Protein AF-A0A3R9Z3R5-F1 (afdb_monomer)

Structure (mmCIF, N/CA/C/O backbone):
data_AF-A0A3R9Z3R5-F1
#
_entry.id   AF-A0A3R9Z3R5-F1
#
loop_
_atom_site.group_PDB
_atom_site.id
_atom_site.type_symbol
_atom_site.label_atom_id
_atom_site.label_alt_id
_atom_site.label_comp_id
_atom_site.label_asym_id
_atom_site.label_entity_id
_atom_site.label_seq_id
_atom_site.pdbx_PDB_ins_code
_atom_site.Cartn_x
_atom_site.Cartn_y
_atom_site.Cartn_z
_atom_site.occupancy
_atom_site.B_iso_or_equiv
_atom_site.auth_seq_id
_atom_site.auth_comp_id
_atom_site.auth_asym_id
_atom_site.auth_atom_id
_atom_site.pdbx_PDB_model_num
ATOM 1 N N . MET A 1 1 ? -21.084 -26.057 -6.495 1.00 33.38 1 MET A N 1
ATOM 2 C CA . MET A 1 1 ? -19.605 -26.064 -6.463 1.00 33.38 1 MET A CA 1
ATOM 3 C C . MET A 1 1 ? -19.126 -24.621 -6.475 1.00 33.38 1 MET A C 1
ATOM 5 O O . MET A 1 1 ? -19.105 -24.000 -7.528 1.00 33.38 1 MET A O 1
ATOM 9 N N . THR A 1 2 ? -18.834 -24.049 -5.311 1.00 35.22 2 THR A N 1
ATOM 10 C CA . THR A 1 2 ? -18.255 -22.707 -5.195 1.00 35.22 2 THR A CA 1
ATOM 11 C C . THR A 1 2 ? -16.773 -22.791 -5.543 1.00 35.22 2 THR A C 1
ATOM 13 O O . THR A 1 2 ? -15.947 -23.157 -4.712 1.00 35.22 2 THR A O 1
ATOM 16 N N . LYS A 1 3 ? -16.414 -22.478 -6.793 1.00 38.59 3 LYS A N 1
ATOM 17 C CA . LYS A 1 3 ? -15.035 -22.096 -7.106 1.00 38.59 3 LYS A CA 1
ATOM 18 C C . LYS A 1 3 ? -14.814 -20.722 -6.478 1.00 38.59 3 LYS A C 1
ATOM 20 O O . LYS A 1 3 ? -15.059 -19.707 -7.120 1.00 38.59 3 LYS A O 1
ATOM 25 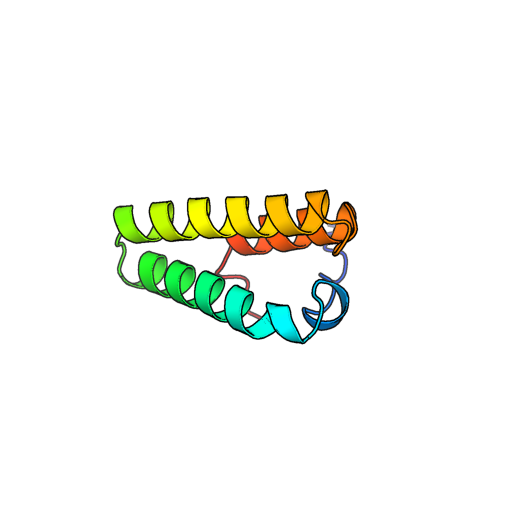N N . SER A 1 4 ? -14.408 -20.690 -5.211 1.00 39.78 4 SER A N 1
ATOM 26 C CA . SER A 1 4 ? -13.764 -19.503 -4.653 1.00 39.78 4 SER A CA 1
ATOM 27 C C . SER A 1 4 ? -12.397 -19.419 -5.330 1.00 39.78 4 SER A C 1
ATOM 29 O O . SER A 1 4 ? -11.424 -19.991 -4.851 1.00 39.78 4 SER A O 1
ATOM 31 N N . GLY A 1 5 ? -12.377 -18.845 -6.535 1.00 36.50 5 GLY A N 1
ATOM 32 C CA . GLY A 1 5 ? -11.196 -18.662 -7.373 1.00 36.50 5 GLY A CA 1
ATOM 33 C C . GLY A 1 5 ? -10.305 -17.565 -6.814 1.00 36.50 5 GLY A C 1
ATOM 34 O O . GLY A 1 5 ? -10.136 -16.531 -7.443 1.00 36.50 5 GLY A O 1
ATOM 35 N N . ILE A 1 6 ? -9.789 -17.776 -5.608 1.00 44.16 6 ILE A N 1
ATOM 36 C CA . ILE A 1 6 ? -8.739 -16.938 -5.053 1.00 44.16 6 ILE A CA 1
ATOM 37 C C . ILE A 1 6 ? -7.446 -17.566 -5.559 1.00 44.16 6 ILE A C 1
ATOM 39 O O . ILE A 1 6 ? -6.983 -18.573 -5.020 1.00 44.16 6 ILE A O 1
ATOM 43 N N . GLU A 1 7 ? -6.930 -17.036 -6.669 1.00 46.53 7 GLU A N 1
ATOM 44 C CA . GLU A 1 7 ? -5.560 -17.315 -7.098 1.00 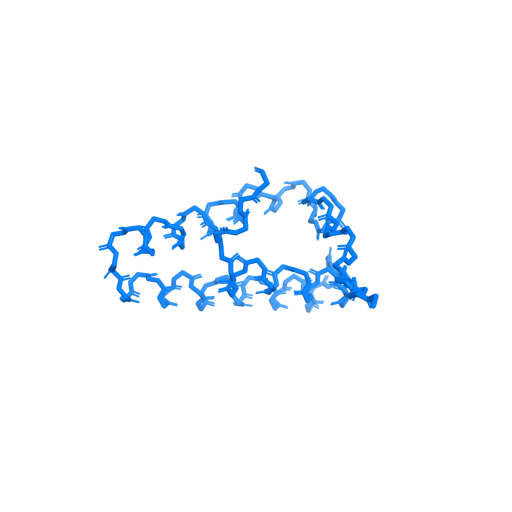46.53 7 GLU A CA 1
ATOM 45 C C . GLU A 1 7 ? -4.620 -17.114 -5.899 1.00 46.53 7 GLU A C 1
ATOM 47 O O . GLU A 1 7 ? -4.891 -16.259 -5.046 1.00 46.53 7 GLU A O 1
ATOM 52 N N . PRO A 1 8 ? -3.542 -17.905 -5.765 1.00 47.78 8 PRO A N 1
ATOM 53 C CA . PRO A 1 8 ? -2.594 -17.677 -4.690 1.00 47.78 8 PRO A CA 1
ATOM 54 C C . PRO A 1 8 ? -2.059 -16.252 -4.847 1.00 47.78 8 PRO A C 1
ATOM 56 O O . PRO A 1 8 ? -1.293 -16.004 -5.773 1.00 47.78 8 PRO A O 1
ATOM 59 N N . GLN A 1 9 ? -2.484 -15.313 -3.978 1.00 61.53 9 GLN A N 1
ATOM 60 C CA . GLN A 1 9 ? -1.876 -13.979 -3.963 1.00 61.53 9 GLN A CA 1
ATOM 61 C C . GLN A 1 9 ? -0.372 -14.205 -3.872 1.00 61.53 9 GLN A C 1
ATOM 63 O O . GLN A 1 9 ? 0.085 -14.861 -2.922 1.00 61.53 9 GLN A O 1
ATOM 68 N N . ARG A 1 10 ? 0.329 -13.739 -4.906 1.00 69.19 10 ARG A N 1
ATOM 69 C CA . ARG A 1 10 ? 1.778 -13.811 -5.048 1.00 69.19 10 ARG A CA 1
ATOM 70 C C . ARG A 1 10 ? 2.445 -13.375 -3.754 1.00 69.19 10 ARG A C 1
ATOM 72 O O . ARG A 1 10 ? 1.945 -12.492 -3.050 1.00 69.19 10 ARG A O 1
ATOM 79 N N . SER A 1 11 ? 3.554 -14.017 -3.415 1.00 76.44 11 SER A N 1
ATOM 80 C CA . SER A 1 11 ? 4.295 -13.639 -2.220 1.00 76.44 11 SER A CA 1
ATOM 81 C C . SER A 1 11 ? 4.831 -12.212 -2.377 1.00 76.44 11 SER A C 1
ATOM 83 O O . SER A 1 11 ? 5.015 -11.705 -3.486 1.00 76.44 11 SER A O 1
ATOM 85 N N . LEU A 1 12 ? 5.083 -11.520 -1.265 1.00 75.25 12 LEU A N 1
ATOM 86 C CA . LEU A 1 12 ? 5.575 -10.139 -1.311 1.00 75.25 12 LEU A CA 1
ATOM 87 C C . LEU A 1 12 ? 6.921 -10.051 -2.055 1.00 75.25 12 LEU A C 1
ATOM 89 O O . LEU A 1 12 ? 7.247 -9.025 -2.651 1.00 75.25 12 LEU A O 1
ATOM 93 N N . GLU A 1 13 ? 7.681 -11.148 -2.045 1.00 78.06 13 GLU A N 1
ATOM 94 C CA . GLU A 1 13 ? 8.926 -11.317 -2.779 1.00 78.06 13 GLU A CA 1
ATOM 95 C C . GLU A 1 13 ? 8.749 -11.311 -4.297 1.00 78.06 13 GLU A C 1
ATOM 97 O O . GLU A 1 13 ? 9.621 -10.791 -4.993 1.00 78.06 13 GLU A O 1
ATOM 102 N N . GLU A 1 14 ? 7.634 -11.851 -4.787 1.00 81.62 14 GLU A N 1
ATOM 103 C CA . GLU A 1 14 ? 7.254 -11.876 -6.203 1.00 81.62 14 GLU A CA 1
ATOM 104 C C . GLU A 1 14 ? 6.650 -10.541 -6.662 1.00 81.62 14 GLU A C 1
ATOM 106 O O . GLU A 1 14 ? 6.696 -10.205 -7.846 1.00 81.62 14 GLU A O 1
ATOM 111 N N . LEU A 1 15 ? 6.075 -9.778 -5.728 1.00 83.56 15 LEU A N 1
ATOM 112 C CA . LEU A 1 15 ? 5.413 -8.505 -6.007 1.00 83.56 15 LEU A CA 1
ATOM 113 C C . LEU A 1 15 ? 6.364 -7.308 -5.985 1.00 83.56 15 LEU A C 1
ATOM 115 O O . LEU A 1 15 ? 6.114 -6.331 -6.690 1.00 83.56 15 LEU A O 1
ATOM 119 N N . LEU A 1 16 ? 7.415 -7.349 -5.158 1.00 88.19 16 LEU A N 1
ATOM 120 C CA . LEU A 1 16 ? 8.251 -6.185 -4.867 1.00 88.19 16 LEU A CA 1
ATOM 121 C C . LEU A 1 16 ? 9.757 -6.488 -4.876 1.00 88.19 16 LEU A C 1
ATOM 123 O O . LEU A 1 16 ? 10.205 -7.458 -4.245 1.00 88.19 16 LEU A O 1
ATOM 127 N N . PRO A 1 17 ? 10.571 -5.582 -5.458 1.00 86.56 17 PRO A N 1
ATOM 128 C CA . PRO A 1 17 ? 12.013 -5.569 -5.243 1.00 86.56 17 PRO A CA 1
ATOM 129 C C . PRO A 1 17 ? 12.348 -5.480 -3.752 1.00 86.56 17 PRO A C 1
ATOM 131 O O . PRO A 1 17 ? 11.729 -4.704 -3.025 1.00 86.56 17 PRO A O 1
ATOM 134 N N . GLU A 1 18 ? 13.368 -6.216 -3.306 1.00 89.00 18 GLU A N 1
ATOM 135 C CA . GLU A 1 18 ? 13.756 -6.335 -1.890 1.00 89.00 18 GLU A CA 1
ATOM 136 C C . GLU A 1 18 ? 13.854 -4.984 -1.167 1.00 89.00 18 GLU A C 1
ATOM 138 O O . GLU A 1 18 ? 13.219 -4.786 -0.132 1.00 89.00 18 GLU A O 1
ATOM 143 N N . LYS A 1 19 ? 14.541 -4.013 -1.782 1.00 87.56 19 LYS A N 1
ATOM 144 C CA . LYS A 1 19 ? 14.744 -2.657 -1.241 1.00 87.56 19 LYS A CA 1
ATOM 145 C C . LYS A 1 19 ? 13.453 -1.860 -0.990 1.00 87.56 19 LYS A C 1
ATOM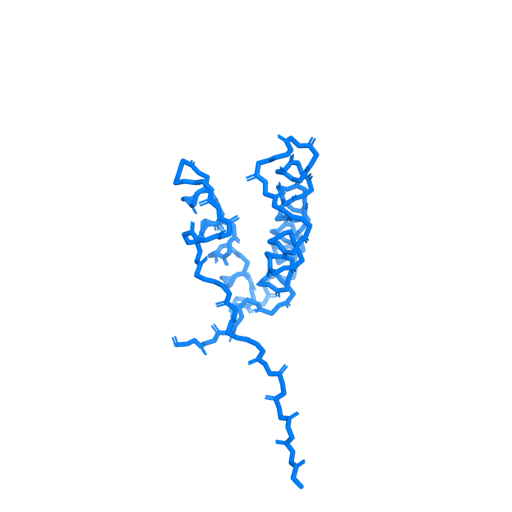 147 O O . LYS A 1 19 ? 13.495 -0.830 -0.330 1.00 87.56 19 LYS A O 1
ATOM 152 N N . LEU A 1 20 ? 12.324 -2.287 -1.558 1.00 88.88 20 LEU A N 1
ATOM 153 C CA . LEU A 1 20 ? 11.023 -1.611 -1.470 1.00 88.88 20 LEU A CA 1
ATOM 154 C C . LEU A 1 20 ? 10.047 -2.344 -0.542 1.00 88.88 20 LEU A C 1
ATOM 156 O O . LEU A 1 20 ? 9.019 -1.777 -0.170 1.00 88.88 20 LEU A O 1
ATOM 160 N N . ARG A 1 21 ? 10.373 -3.578 -0.135 1.00 90.00 21 ARG A N 1
ATOM 161 C CA . ARG A 1 21 ? 9.509 -4.407 0.716 1.00 90.00 21 ARG A CA 1
ATOM 162 C C . ARG A 1 21 ? 9.301 -3.781 2.086 1.00 90.00 21 ARG A C 1
ATOM 164 O O . ARG A 1 21 ? 8.173 -3.738 2.559 1.00 90.00 21 ARG A O 1
ATOM 171 N N . GLU A 1 22 ? 10.357 -3.255 2.706 1.00 89.56 22 GLU A N 1
ATOM 172 C CA . GLU A 1 22 ? 10.249 -2.649 4.039 1.00 89.56 22 GLU A CA 1
ATOM 173 C C . GLU A 1 22 ? 9.313 -1.433 4.037 1.00 89.56 22 GLU A C 1
ATOM 175 O O . GLU A 1 22 ? 8.425 -1.333 4.885 1.00 89.56 22 GLU A O 1
ATOM 180 N N . GLY A 1 23 ? 9.466 -0.536 3.056 1.00 88.19 23 GLY A N 1
ATOM 181 C CA . GLY A 1 23 ? 8.596 0.633 2.911 1.00 88.19 23 GLY A CA 1
ATOM 182 C C . GLY A 1 23 ? 7.131 0.234 2.741 1.00 88.19 23 GLY A C 1
ATOM 183 O O . GLY A 1 23 ? 6.257 0.761 3.428 1.00 88.19 23 GLY A O 1
ATOM 184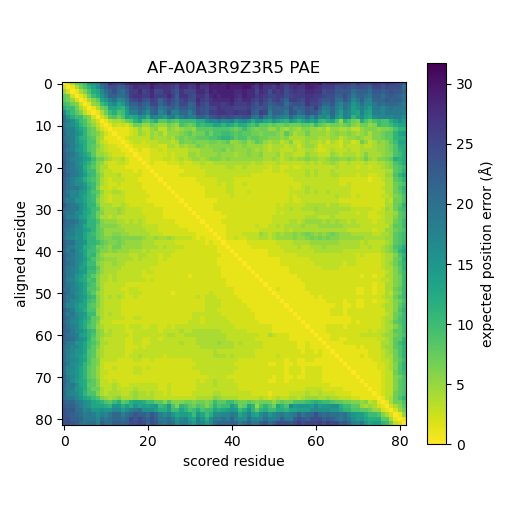 N N . TRP A 1 24 ? 6.875 -0.771 1.903 1.00 90.94 24 TRP A N 1
ATOM 185 C CA . TRP A 1 24 ? 5.534 -1.310 1.706 1.00 90.94 24 TRP A CA 1
ATOM 186 C C . TRP A 1 24 ? 4.942 -1.945 2.971 1.00 90.94 24 TRP A C 1
ATOM 188 O O . TRP A 1 24 ? 3.796 -1.671 3.329 1.00 90.94 24 TRP A O 1
ATOM 198 N N . LEU A 1 25 ? 5.723 -2.758 3.689 1.00 90.31 25 LEU A N 1
ATOM 199 C CA . LEU A 1 25 ? 5.290 -3.384 4.939 1.00 90.31 25 LEU A CA 1
ATOM 200 C C . LEU A 1 25 ? 4.935 -2.340 6.003 1.00 90.31 25 LEU A C 1
ATOM 202 O O . LEU A 1 25 ? 3.947 -2.522 6.713 1.00 90.31 25 LEU A O 1
ATOM 206 N N . ARG A 1 26 ? 5.682 -1.230 6.081 1.00 90.38 26 ARG A N 1
ATOM 207 C CA . ARG A 1 26 ? 5.351 -0.101 6.965 1.00 90.38 26 ARG A CA 1
ATOM 208 C C . ARG A 1 26 ? 4.016 0.539 6.584 1.00 90.38 26 ARG A C 1
ATOM 210 O O . ARG A 1 26 ? 3.170 0.707 7.452 1.00 90.38 26 ARG A O 1
ATOM 217 N 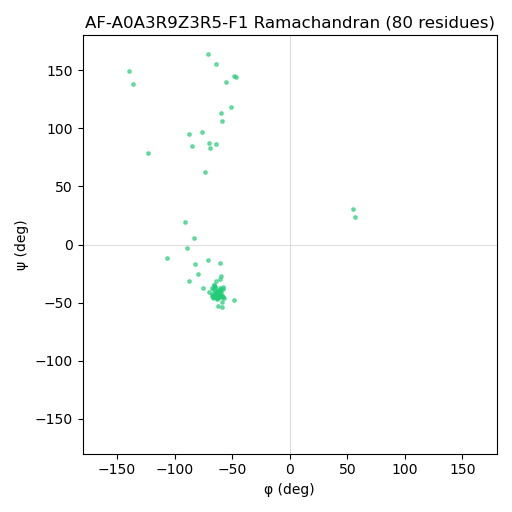N . THR A 1 27 ? 3.772 0.796 5.296 1.00 89.75 27 THR A N 1
ATOM 218 C CA . THR A 1 27 ? 2.476 1.325 4.826 1.00 89.75 27 THR A CA 1
ATOM 219 C C . THR A 1 27 ? 1.306 0.401 5.172 1.00 89.75 27 THR A C 1
ATOM 221 O O . THR A 1 27 ? 0.269 0.864 5.650 1.00 89.75 27 THR A O 1
ATOM 224 N N . LEU A 1 28 ? 1.461 -0.912 4.971 1.00 89.62 28 LEU A N 1
ATOM 225 C CA . LEU A 1 28 ? 0.433 -1.883 5.354 1.00 89.62 28 LEU A CA 1
ATOM 226 C C . LEU A 1 28 ? 0.221 -1.924 6.871 1.00 89.62 28 LEU A C 1
ATOM 228 O O . LEU A 1 28 ? -0.922 -2.017 7.317 1.00 89.62 28 LEU A O 1
ATOM 232 N N . ALA A 1 29 ? 1.291 -1.840 7.665 1.00 90.06 29 ALA A N 1
ATOM 233 C CA . ALA A 1 29 ? 1.203 -1.801 9.121 1.00 90.06 29 ALA A CA 1
ATOM 234 C C . ALA A 1 29 ? 0.450 -0.555 9.613 1.00 90.06 29 ALA A C 1
ATOM 236 O O . ALA A 1 29 ? -0.483 -0.697 10.403 1.00 90.06 29 ALA A O 1
ATOM 237 N N . ASP A 1 30 ? 0.775 0.631 9.089 1.00 88.75 30 ASP A N 1
ATOM 238 C CA . ASP A 1 30 ? 0.089 1.885 9.427 1.00 88.75 30 ASP A CA 1
ATOM 239 C C . ASP A 1 30 ? -1.402 1.812 9.092 1.00 88.75 30 ASP A C 1
ATOM 241 O O . ASP A 1 30 ? -2.258 2.220 9.881 1.00 88.75 30 ASP A O 1
ATOM 245 N N . ARG A 1 31 ? -1.737 1.221 7.941 1.00 86.81 31 ARG A N 1
ATOM 246 C CA . ARG A 1 31 ? -3.126 1.031 7.532 1.00 86.81 31 ARG A CA 1
ATOM 247 C C . ARG A 1 31 ? -3.863 0.053 8.446 1.00 86.81 31 ARG A C 1
ATOM 249 O O . ARG A 1 31 ? -4.964 0.367 8.893 1.00 86.81 31 ARG A O 1
ATOM 256 N N . ARG A 1 32 ? -3.264 -1.099 8.769 1.00 88.25 32 ARG A N 1
ATOM 257 C CA . ARG A 1 32 ? -3.826 -2.079 9.722 1.00 88.25 32 ARG A CA 1
ATOM 258 C C . ARG A 1 32 ? -4.067 -1.456 11.091 1.00 88.25 32 ARG A C 1
ATOM 260 O O . ARG A 1 32 ? -5.133 -1.645 11.670 1.00 88.25 32 ARG A O 1
ATOM 267 N N . GLU A 1 33 ? -3.102 -0.692 11.589 1.00 89.94 33 GLU A N 1
ATOM 268 C CA . GLU A 1 33 ? -3.201 -0.014 12.878 1.00 89.94 33 GLU A CA 1
ATOM 269 C C . GLU A 1 33 ? -4.311 1.044 12.882 1.00 89.94 33 GLU A C 1
ATOM 271 O O . GLU A 1 33 ? -5.094 1.123 13.832 1.00 89.94 33 GLU A O 1
ATOM 276 N N . ALA A 1 34 ? -4.443 1.811 11.799 1.00 88.06 34 ALA A N 1
ATOM 277 C CA . ALA A 1 34 ? -5.521 2.779 11.649 1.00 88.06 34 ALA A CA 1
ATOM 278 C C . ALA A 1 34 ? -6.908 2.110 11.630 1.00 88.06 34 ALA A C 1
ATOM 280 O O . ALA A 1 34 ? -7.825 2.583 12.302 1.00 88.06 34 ALA A O 1
ATOM 281 N N . TYR A 1 35 ? -7.058 0.964 10.954 1.00 85.31 35 TYR A N 1
ATOM 282 C CA . TYR A 1 35 ? -8.293 0.169 11.017 1.00 85.31 35 TYR A CA 1
ATOM 283 C C . TYR A 1 35 ? -8.566 -0.355 12.429 1.00 85.31 35 TYR A C 1
ATOM 285 O O . TYR A 1 35 ? -9.682 -0.220 12.934 1.00 85.31 35 TYR A O 1
ATOM 293 N N . ARG A 1 36 ? -7.546 -0.912 13.094 1.00 88.81 36 ARG A N 1
ATOM 294 C CA . ARG A 1 36 ? -7.652 -1.447 14.459 1.00 88.81 36 ARG A CA 1
ATOM 295 C C . ARG A 1 36 ? -8.088 -0.379 15.463 1.00 88.81 36 ARG A C 1
ATOM 297 O O . ARG A 1 36 ? -8.875 -0.665 16.362 1.00 88.81 36 ARG A O 1
ATOM 304 N N . THR A 1 37 ? -7.588 0.843 15.305 1.00 91.25 37 THR A N 1
ATOM 305 C CA . THR A 1 37 ? -7.890 1.990 16.177 1.00 91.25 37 THR A CA 1
ATOM 306 C C . THR A 1 37 ? -9.113 2.794 15.737 1.00 91.25 37 THR A C 1
ATOM 308 O O . THR A 1 37 ? -9.511 3.712 16.451 1.00 91.25 37 THR A O 1
ATOM 311 N N . LYS A 1 38 ? -9.746 2.431 14.609 1.00 90.12 38 LYS A N 1
ATOM 312 C CA . LYS A 1 38 ? -10.857 3.169 13.981 1.00 90.12 38 LYS A CA 1
ATOM 313 C C . LYS A 1 38 ? -10.512 4.638 13.694 1.00 90.12 38 LYS A C 1
ATOM 315 O O . LYS A 1 38 ? -11.382 5.504 13.712 1.00 90.12 38 LYS A O 1
ATOM 320 N N . ASP A 1 39 ? -9.239 4.919 13.427 1.00 92.75 39 ASP A N 1
ATOM 321 C CA . ASP A 1 39 ? -8.763 6.243 13.030 1.00 92.75 39 ASP A CA 1
ATOM 322 C C . ASP A 1 39 ? -8.931 6.398 11.514 1.00 92.75 39 ASP A C 1
ATOM 324 O O . ASP A 1 39 ? -8.024 6.124 10.726 1.00 92.75 39 ASP A O 1
ATOM 328 N N . GLU A 1 40 ? -10.131 6.802 11.096 1.00 89.94 40 GLU A N 1
ATOM 329 C CA . GLU A 1 40 ? -10.504 6.919 9.680 1.00 89.94 40 GLU A CA 1
ATOM 330 C C . GLU A 1 40 ? -9.577 7.864 8.903 1.00 89.94 40 GLU A C 1
ATOM 332 O O . GLU A 1 40 ? -9.225 7.587 7.757 1.00 89.94 40 GLU A O 1
ATOM 337 N N . LYS A 1 41 ? -9.115 8.950 9.538 1.00 92.19 41 LYS A N 1
ATOM 338 C CA . LYS A 1 41 ? -8.209 9.915 8.899 1.00 92.19 41 LYS A CA 1
ATOM 339 C C . LYS A 1 41 ? -6.851 9.292 8.613 1.00 92.19 41 LYS A C 1
ATOM 341 O O . LYS A 1 41 ? -6.317 9.475 7.520 1.00 92.19 41 LYS A O 1
ATOM 346 N N . LYS A 1 42 ? -6.291 8.545 9.569 1.00 90.25 42 LYS A N 1
ATOM 347 C CA . LYS A 1 42 ? -5.044 7.806 9.332 1.00 90.25 42 LYS A CA 1
ATOM 348 C C . LYS A 1 42 ? -5.232 6.677 8.333 1.00 90.25 42 LYS A C 1
ATOM 350 O O . LYS A 1 42 ? -4.341 6.452 7.519 1.00 90.25 42 LYS A O 1
ATOM 355 N N . ALA A 1 43 ? -6.376 5.996 8.361 1.00 88.81 43 ALA A N 1
ATOM 356 C CA . ALA A 1 43 ? -6.662 4.915 7.427 1.00 88.81 43 ALA A CA 1
ATOM 357 C C . ALA A 1 43 ? -6.685 5.439 5.987 1.00 88.81 43 ALA A C 1
ATOM 359 O O . ALA A 1 43 ? -6.061 4.832 5.114 1.00 88.81 43 ALA A O 1
ATOM 360 N N . GLU A 1 44 ? -7.337 6.581 5.760 1.00 91.12 44 GLU A N 1
ATOM 361 C CA . GLU A 1 44 ? -7.378 7.257 4.464 1.00 91.12 44 GLU A CA 1
ATOM 362 C C . GLU A 1 44 ? -5.997 7.775 4.044 1.00 91.12 44 GLU A C 1
ATOM 364 O O . GLU A 1 44 ? -5.559 7.528 2.923 1.00 91.12 44 GLU A O 1
ATOM 369 N N . ALA A 1 45 ? -5.249 8.415 4.947 1.00 92.50 45 ALA A N 1
ATOM 370 C CA . ALA A 1 45 ? -3.898 8.885 4.638 1.00 92.50 45 ALA A CA 1
ATOM 371 C C . ALA A 1 45 ? -2.957 7.733 4.234 1.00 92.50 45 ALA A C 1
ATOM 373 O O . ALA A 1 45 ? -2.257 7.828 3.223 1.00 92.50 45 ALA A O 1
ATOM 374 N N . ALA A 1 46 ? -2.979 6.620 4.975 1.00 91.50 46 ALA A N 1
ATOM 375 C CA . ALA A 1 46 ? -2.195 5.429 4.655 1.00 91.50 46 ALA A CA 1
ATOM 376 C C . ALA A 1 46 ? -2.650 4.775 3.338 1.00 91.50 46 ALA A C 1
ATOM 378 O O . ALA A 1 46 ? -1.822 4.269 2.581 1.00 91.50 46 ALA A O 1
ATOM 379 N N . PHE A 1 47 ? -3.953 4.817 3.033 1.00 92.00 47 PHE A N 1
ATOM 380 C CA . PHE A 1 47 ? -4.486 4.346 1.755 1.00 92.00 47 PHE A CA 1
ATOM 381 C C . PHE A 1 47 ? -3.935 5.144 0.579 1.00 92.00 47 PHE A C 1
ATOM 383 O O . PHE A 1 47 ? -3.380 4.562 -0.349 1.00 92.00 47 PHE A O 1
ATOM 390 N N . GLN A 1 48 ? -4.056 6.471 0.637 1.00 94.56 48 GLN A N 1
ATOM 391 C CA . GLN A 1 48 ? -3.613 7.367 -0.427 1.00 94.56 48 GLN A CA 1
ATOM 392 C C . GLN A 1 48 ? -2.099 7.281 -0.630 1.00 94.56 48 GLN A C 1
ATOM 394 O O . GLN A 1 48 ? -1.632 7.199 -1.768 1.00 94.56 48 GLN A O 1
ATOM 399 N N . TYR A 1 49 ? -1.331 7.212 0.463 1.00 93.94 49 TYR A N 1
ATOM 400 C CA . TYR A 1 49 ? 0.110 6.980 0.392 1.00 93.94 49 TYR A CA 1
ATOM 401 C C . TYR A 1 49 ? 0.432 5.651 -0.306 1.00 93.94 49 TYR A C 1
ATOM 403 O O . TYR A 1 49 ? 1.224 5.627 -1.248 1.00 93.94 49 TYR A O 1
ATOM 411 N N . GLY A 1 50 ? -0.220 4.557 0.099 1.00 93.81 50 GLY A N 1
ATOM 412 C CA . GLY A 1 50 ? -0.035 3.245 -0.519 1.00 93.81 50 GLY A CA 1
ATOM 413 C C . GLY A 1 50 ? -0.405 3.221 -2.002 1.00 93.81 50 GLY A C 1
ATOM 414 O O . GLY A 1 50 ? 0.332 2.649 -2.804 1.00 93.81 50 GLY A O 1
ATOM 415 N N . LEU A 1 51 ? -1.499 3.880 -2.397 1.00 94.75 51 LEU A N 1
ATOM 416 C CA . LEU A 1 51 ? -1.886 4.005 -3.804 1.00 94.75 51 LEU A CA 1
ATOM 417 C C . LEU A 1 51 ? -0.836 4.767 -4.616 1.00 94.75 51 LEU A C 1
ATOM 419 O O . LEU A 1 51 ? -0.468 4.320 -5.703 1.00 94.75 51 LEU A O 1
ATOM 423 N N . GLY A 1 52 ? -0.331 5.884 -4.086 1.00 95.06 52 GLY A N 1
ATOM 424 C CA . GLY A 1 52 ? 0.736 6.660 -4.716 1.00 95.06 52 GLY A CA 1
ATOM 425 C C . GLY A 1 52 ? 2.025 5.854 -4.866 1.00 95.06 52 GLY A C 1
ATOM 426 O O . GLY A 1 52 ? 2.627 5.853 -5.939 1.00 95.06 52 GLY A O 1
ATOM 427 N N . PHE A 1 53 ? 2.403 5.104 -3.828 1.00 93.12 53 PHE A N 1
ATOM 428 C CA . PHE A 1 53 ? 3.555 4.206 -3.850 1.00 93.12 53 PHE A CA 1
ATOM 429 C C . PHE A 1 53 ? 3.422 3.154 -4.959 1.00 93.12 53 PHE A C 1
ATOM 431 O O . PHE A 1 53 ? 4.284 3.066 -5.830 1.00 93.12 53 PHE A O 1
ATOM 438 N N . VAL A 1 54 ? 2.310 2.411 -4.997 1.00 94.06 54 VAL A N 1
ATOM 439 C CA . VAL A 1 54 ? 2.068 1.372 -6.015 1.00 94.06 54 VAL A CA 1
ATOM 440 C C . VAL A 1 54 ? 2.015 1.958 -7.426 1.00 94.06 54 VAL A C 1
ATOM 442 O O . VAL A 1 54 ? 2.555 1.369 -8.364 1.00 94.06 54 VAL A O 1
ATOM 445 N N . HIS A 1 55 ? 1.404 3.133 -7.590 1.00 94.94 55 HIS A N 1
ATOM 446 C CA . HIS A 1 55 ? 1.378 3.823 -8.874 1.00 94.94 55 HIS A CA 1
ATOM 447 C C . HIS A 1 55 ? 2.788 4.205 -9.344 1.00 94.94 55 HIS A C 1
ATOM 449 O O . HIS A 1 55 ? 3.130 3.945 -10.496 1.00 94.94 55 HIS A O 1
ATOM 455 N N . ALA A 1 56 ? 3.623 4.755 -8.457 1.00 94.62 56 ALA A N 1
ATOM 456 C CA . ALA A 1 56 ? 4.999 5.123 -8.777 1.00 94.62 56 ALA A CA 1
ATOM 457 C C . ALA A 1 56 ? 5.850 3.906 -9.170 1.00 94.62 56 ALA A C 1
ATOM 459 O O . ALA A 1 56 ? 6.613 3.982 -10.131 1.00 94.62 56 ALA A O 1
ATOM 460 N N . LEU A 1 57 ? 5.684 2.769 -8.484 1.00 92.81 57 LEU A N 1
ATOM 461 C CA . LEU A 1 57 ? 6.381 1.529 -8.836 1.00 92.81 57 LEU A CA 1
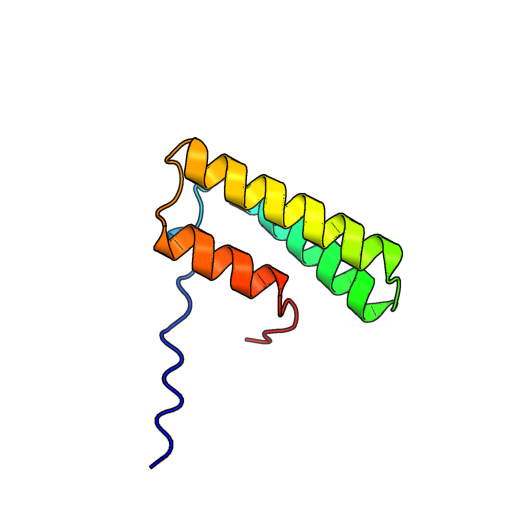ATOM 462 C C . LEU A 1 57 ? 6.026 1.033 -10.236 1.00 92.81 57 LEU A C 1
ATOM 464 O O . LEU A 1 57 ? 6.908 0.603 -10.976 1.00 92.81 57 LEU A O 1
ATOM 468 N N . TYR A 1 58 ? 4.744 1.096 -10.591 1.00 94.62 58 TYR A N 1
ATOM 469 C CA . TYR A 1 58 ? 4.276 0.684 -11.908 1.00 94.62 58 TYR A CA 1
ATOM 470 C C . TYR A 1 58 ? 4.784 1.623 -13.011 1.00 94.62 58 TYR A C 1
ATOM 472 O O . TYR A 1 58 ? 5.269 1.152 -14.032 1.00 94.62 58 TYR 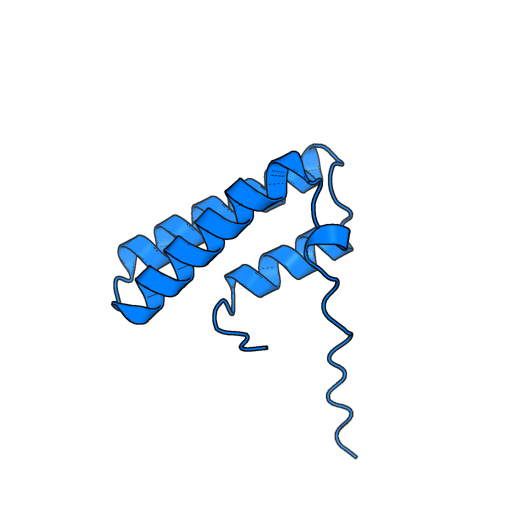A O 1
ATOM 480 N N . GLN A 1 59 ? 4.733 2.943 -12.790 1.00 96.44 59 GLN A N 1
ATOM 481 C CA . GLN A 1 59 ? 5.253 3.937 -13.744 1.00 96.44 59 GLN A CA 1
ATOM 482 C C . GLN A 1 59 ? 6.769 3.830 -13.947 1.00 96.44 59 GLN A C 1
ATOM 484 O O . GLN A 1 59 ? 7.267 4.106 -15.031 1.00 96.44 59 GLN A O 1
ATOM 489 N N . ALA A 1 60 ? 7.502 3.418 -12.911 1.00 94.50 60 ALA A N 1
ATOM 490 C CA . ALA A 1 60 ? 8.936 3.163 -12.983 1.00 94.50 60 ALA A CA 1
ATOM 491 C C . ALA A 1 60 ? 9.285 1.765 -13.535 1.00 94.50 60 ALA A C 1
ATOM 493 O O . ALA A 1 60 ? 10.450 1.380 -13.484 1.00 94.50 60 ALA A O 1
ATOM 494 N N . GLU A 1 61 ? 8.292 0.991 -13.993 1.00 93.81 61 GLU A N 1
ATOM 495 C CA . GLU A 1 61 ? 8.447 -0.380 -14.505 1.00 93.81 61 GLU A CA 1
ATOM 496 C C . GLU A 1 61 ? 9.114 -1.351 -13.509 1.00 93.81 61 GLU A C 1
ATOM 498 O O . GLU A 1 61 ? 9.671 -2.382 -13.882 1.00 93.81 61 GLU A O 1
ATOM 503 N N . LEU A 1 62 ? 9.037 -1.051 -12.207 1.00 91.81 62 LEU A N 1
ATOM 504 C CA . LEU A 1 62 ? 9.617 -1.880 -11.143 1.00 91.81 62 LEU A CA 1
ATOM 505 C C . LEU A 1 62 ? 8.722 -3.059 -10.749 1.00 91.81 62 LEU A C 1
ATOM 507 O O . LEU A 1 62 ? 9.180 -3.983 -10.077 1.00 91.81 62 LEU A O 1
ATOM 511 N N . VAL A 1 63 ? 7.445 -3.009 -11.133 1.00 91.12 63 VAL A N 1
ATOM 512 C CA . VAL A 1 63 ? 6.449 -4.057 -10.898 1.00 91.12 63 VAL A CA 1
ATOM 513 C C . VAL A 1 63 ? 5.563 -4.222 -12.130 1.00 91.12 63 VAL A C 1
ATOM 515 O O . VAL A 1 63 ? 5.285 -3.264 -12.850 1.00 91.12 63 VAL A O 1
ATOM 518 N N . SER A 1 64 ? 5.082 -5.444 -12.363 1.00 91.44 64 SER A N 1
ATOM 519 C CA . SER A 1 64 ? 4.131 -5.722 -13.447 1.00 91.44 64 SER A CA 1
ATOM 520 C C . SER A 1 64 ? 2.738 -5.142 -13.162 1.00 91.44 64 SER A C 1
ATOM 522 O O . SER A 1 64 ? 2.396 -4.851 -12.015 1.00 91.44 64 SER A O 1
ATOM 524 N N . ALA A 1 65 ? 1.891 -5.039 -14.192 1.00 90.62 65 ALA A N 1
ATOM 525 C CA . ALA A 1 65 ? 0.490 -4.641 -14.018 1.00 90.62 65 ALA A CA 1
ATOM 526 C C . ALA A 1 65 ? -0.272 -5.574 -13.056 1.00 90.62 65 ALA A C 1
ATOM 528 O O . ALA A 1 65 ? -1.038 -5.097 -12.226 1.00 90.62 65 ALA A O 1
ATOM 529 N N . GLY A 1 66 ? -0.005 -6.885 -13.114 1.00 90.94 66 GLY A N 1
ATOM 530 C CA . GLY A 1 66 ? -0.586 -7.847 -12.174 1.00 90.94 66 GLY A CA 1
ATOM 531 C C . GLY A 1 66 ? -0.105 -7.621 -10.740 1.00 90.94 66 GLY A C 1
ATOM 532 O O . GLY A 1 66 ? -0.915 -7.572 -9.826 1.00 90.94 66 GLY A O 1
ATOM 533 N N . ALA A 1 67 ? 1.195 -7.378 -10.546 1.00 89.62 67 ALA A N 1
ATOM 534 C CA . ALA A 1 67 ? 1.731 -7.092 -9.216 1.00 89.62 67 ALA A CA 1
ATOM 535 C C . ALA A 1 67 ? 1.191 -5.773 -8.637 1.00 89.62 67 ALA A C 1
ATOM 537 O O . ALA A 1 67 ? 0.905 -5.686 -7.446 1.00 89.62 67 ALA A O 1
ATOM 538 N N . ARG A 1 68 ? 0.993 -4.751 -9.478 1.00 92.75 68 ARG A N 1
ATOM 539 C CA . ARG A 1 68 ? 0.315 -3.504 -9.098 1.00 92.75 68 ARG A CA 1
ATOM 540 C C . ARG A 1 68 ? -1.091 -3.779 -8.563 1.00 92.75 68 ARG A C 1
ATOM 542 O O . ARG A 1 68 ? -1.475 -3.200 -7.551 1.00 92.75 68 ARG A O 1
ATOM 549 N N . ASP A 1 69 ? -1.861 -4.615 -9.250 1.00 91.38 69 ASP A N 1
ATOM 550 C CA . ASP A 1 69 ? -3.244 -4.902 -8.868 1.00 91.38 69 ASP A CA 1
ATOM 551 C C . ASP A 1 69 ? -3.309 -5.733 -7.576 1.00 91.38 69 ASP A C 1
ATOM 553 O O . ASP A 1 69 ? -4.044 -5.351 -6.664 1.00 91.38 69 ASP A O 1
ATOM 557 N N . ASP A 1 70 ? -2.431 -6.729 -7.422 1.00 90.38 70 ASP A N 1
ATOM 558 C CA . ASP A 1 70 ? -2.278 -7.506 -6.182 1.00 90.38 70 ASP A CA 1
ATOM 559 C C . ASP A 1 70 ? -1.919 -6.594 -4.984 1.00 90.38 70 ASP A C 1
ATOM 561 O O . ASP A 1 70 ? -2.511 -6.679 -3.905 1.00 90.38 70 ASP A O 1
ATO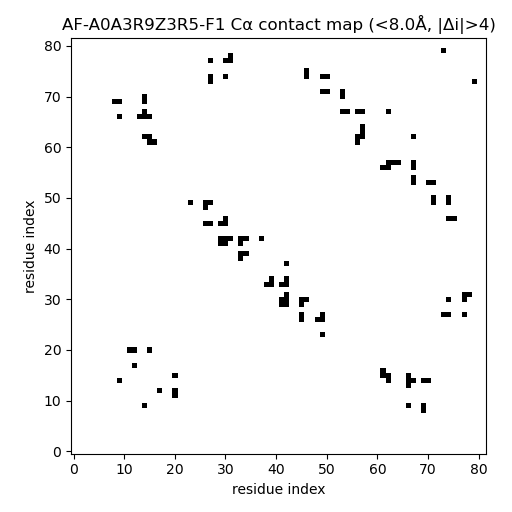M 565 N N . LEU A 1 71 ? -0.987 -5.647 -5.166 1.00 90.62 71 LEU A N 1
ATOM 566 C CA . LEU A 1 71 ? -0.609 -4.679 -4.126 1.00 90.62 71 LEU A CA 1
ATOM 567 C C . LEU A 1 71 ? -1.763 -3.725 -3.768 1.00 90.62 71 LEU A C 1
ATOM 569 O O . LEU A 1 71 ? -1.939 -3.373 -2.600 1.00 90.62 71 LEU A O 1
ATOM 573 N N . ARG A 1 72 ? -2.580 -3.312 -4.744 1.00 91.50 72 ARG A N 1
ATOM 574 C CA . ARG A 1 72 ? -3.773 -2.487 -4.482 1.00 91.50 72 ARG A CA 1
ATOM 575 C C . ARG A 1 72 ? -4.827 -3.254 -3.692 1.00 91.50 72 ARG A C 1
ATOM 577 O O . ARG A 1 72 ? -5.448 -2.666 -2.808 1.00 91.50 72 ARG A O 1
ATOM 584 N N . GLU A 1 73 ? -5.012 -4.540 -3.966 1.00 89.38 73 GLU A N 1
ATOM 585 C CA . GLU A 1 73 ? -5.951 -5.380 -3.219 1.00 89.38 73 GLU A CA 1
ATOM 586 C C . GLU A 1 73 ? -5.553 -5.499 -1.740 1.00 89.38 73 GLU A C 1
ATOM 588 O O . GLU A 1 73 ? -6.401 -5.329 -0.859 1.00 89.38 73 GLU A O 1
ATOM 593 N N . LEU A 1 74 ? -4.253 -5.645 -1.453 1.00 86.38 74 LEU A N 1
ATOM 594 C CA . LEU A 1 74 ? -3.723 -5.646 -0.081 1.00 86.38 74 LEU A CA 1
ATOM 595 C C . LEU A 1 74 ? -3.996 -4.334 0.675 1.00 86.38 74 LEU A C 1
ATOM 597 O O . LEU A 1 74 ? -4.141 -4.347 1.897 1.00 86.38 74 LEU A O 1
ATOM 601 N N . LEU A 1 75 ? -4.093 -3.197 -0.023 1.00 87.38 75 LEU A N 1
ATOM 602 C CA . LEU A 1 75 ? -4.518 -1.933 0.586 1.00 87.38 75 LEU A CA 1
ATOM 603 C C . LEU A 1 75 ? -6.026 -1.900 0.832 1.00 87.38 75 LEU A C 1
ATOM 605 O O . LEU A 1 75 ? -6.465 -1.341 1.831 1.00 87.38 75 LEU A O 1
ATOM 609 N N . ILE A 1 76 ? -6.846 -2.452 -0.057 1.00 84.12 76 ILE A N 1
ATOM 610 C CA . ILE A 1 76 ? -8.308 -2.427 0.107 1.00 84.12 76 ILE A CA 1
ATOM 611 C C . ILE A 1 76 ? -8.724 -3.299 1.296 1.00 84.12 76 ILE A C 1
ATOM 613 O O . ILE A 1 76 ? -9.538 -2.868 2.111 1.00 84.12 76 ILE A O 1
ATOM 617 N N . SER A 1 77 ? -8.116 -4.479 1.430 1.00 74.88 77 SER A N 1
ATOM 618 C CA . SER A 1 77 ? -8.378 -5.424 2.514 1.00 74.88 77 SER A CA 1
ATOM 619 C C . SER A 1 77 ? -7.085 -5.755 3.269 1.00 74.88 77 SER A C 1
ATOM 621 O O . SER A 1 77 ? -6.476 -6.804 3.057 1.00 74.88 77 SER A O 1
ATOM 623 N N . PRO A 1 78 ? -6.625 -4.873 4.174 1.00 64.75 78 PRO A N 1
ATOM 624 C CA . PRO A 1 78 ? -5.369 -5.093 4.887 1.00 64.75 78 PRO A CA 1
ATOM 625 C C . PRO A 1 78 ? -5.456 -6.232 5.919 1.00 64.75 78 PRO A C 1
ATOM 627 O O . PRO A 1 78 ? -4.420 -6.697 6.400 1.00 64.75 78 PRO A O 1
ATOM 630 N N . ASP A 1 79 ? -6.671 -6.687 6.244 1.00 61.56 79 AS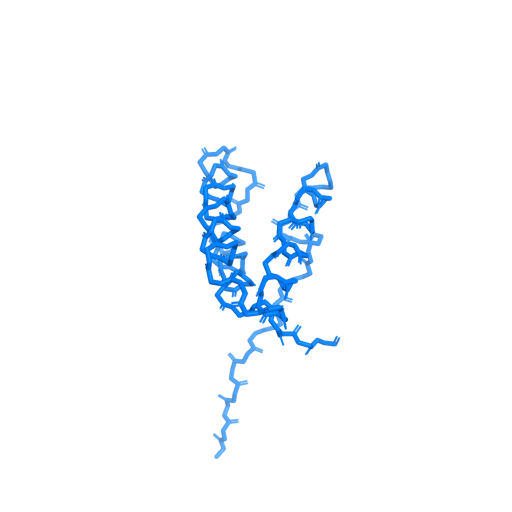P A N 1
ATOM 631 C CA . ASP A 1 79 ? -6.993 -7.729 7.229 1.00 61.56 79 ASP A CA 1
ATOM 632 C C . ASP A 1 79 ? -7.056 -9.140 6.612 1.00 61.56 79 ASP A C 1
ATOM 634 O O . ASP A 1 79 ? -7.651 -10.047 7.193 1.00 61.56 79 ASP A O 1
ATOM 638 N N . ILE A 1 80 ? -6.456 -9.356 5.428 1.00 52.19 80 ILE A N 1
ATOM 639 C CA . ILE A 1 80 ? -6.218 -10.713 4.912 1.00 52.19 80 ILE A CA 1
ATOM 640 C C . ILE A 1 80 ? -5.242 -11.401 5.877 1.00 52.19 80 ILE A C 1
ATOM 642 O O . ILE A 1 80 ? -4.020 -11.352 5.727 1.00 52.19 80 ILE A O 1
ATOM 646 N N . ARG A 1 81 ? -5.816 -12.001 6.923 1.00 41.09 81 ARG A N 1
ATOM 647 C CA . ARG A 1 81 ? -5.196 -13.010 7.767 1.00 41.09 81 ARG A CA 1
ATOM 648 C C . ARG A 1 81 ? -4.836 -14.179 6.857 1.00 41.09 81 ARG A C 1
ATOM 650 O O . ARG A 1 81 ? -5.723 -14.842 6.321 1.00 41.09 81 ARG A O 1
ATOM 657 N N . ARG A 1 82 ? -3.540 -14.403 6.688 1.00 38.41 82 ARG A N 1
ATOM 658 C CA . ARG A 1 82 ? -2.994 -15.743 6.495 1.00 38.41 82 ARG A CA 1
ATOM 659 C C . ARG A 1 82 ? -2.356 -16.152 7.810 1.00 38.41 82 ARG A C 1
ATOM 661 O O . ARG A 1 82 ? -1.680 -15.280 8.402 1.00 38.41 82 ARG A O 1
#

Radius of gyration: 13.27 Å; Cα contacts (8 Å, |Δi|>4): 65; chains: 1; bounding box: 34×36×31 Å

Secondary structure (DSSP, 8-state):
--------PPPHHHHS-HHHHHHHHHHHHHHHHHHHHT-HHHHHHHHHHHHHHHHHHHHTTSS-HHHHHHHHHHHH-TT---

Nearest PDB structures (foldseek):
  8cwo-assembly1_T  TM=8.216E-01  e=1.257E+00  Cutibacterium acnes
  7n30-assembly1_ST  TM=7.485E-01  e=1.118E+00  Escherichia coli K-12
  7y7e-assembly1_T  TM=7.459E-01  e=1.118E+00  Escherichia coli
  7nsn-assembly1_A  TM=7.084E-01  e=5.887E-01  Neobacillus novalis
  6ot3-assembly1_y  TM=7.719E-01  e=1.587E+00  Escherichia coli

Foldseek 3Di:
DDPPVPDPLDDLVQLADPVCSVVLVVLLVQLVVCVVVVVVVSNVVSLVVQLVVLVVCVVVVRGDPVSSVSSNVCSVCVPPDD

Solvent-accessible surface area (backbone atoms only — not comparable to full-atom values): 4808 Å² total; per-residue (Å²): 134,87,77,79,81,70,70,80,78,70,52,69,76,78,43,33,56,75,93,51,42,63,61,52,52,48,40,51,49,51,28,42,51,17,59,77,68,67,36,62,68,50,27,49,52,31,44,54,51,47,53,50,50,46,49,50,36,42,76,68,66,66,30,52,75,67,36,40,51,56,55,51,49,47,63,76,48,60,79,73,80,126

Sequence (82 aa):
MTKSGIEPQRSLEELLPEKLREGWLRTLADRREAYRTKDEKKAEAAFQYGLGFVHALYQAELVSAGARDDLRELLISPDIRR

pLDDT: mean 81.93, std 17.52, range [33.38, 96.44]

Mean predicted aligned error: 6.91 Å